Protein AF-A0A962BY21-F1 (afdb_monomer)

Structure (mmCIF, N/CA/C/O backbone):
data_AF-A0A962BY21-F1
#
_entry.id   AF-A0A962BY21-F1
#
loo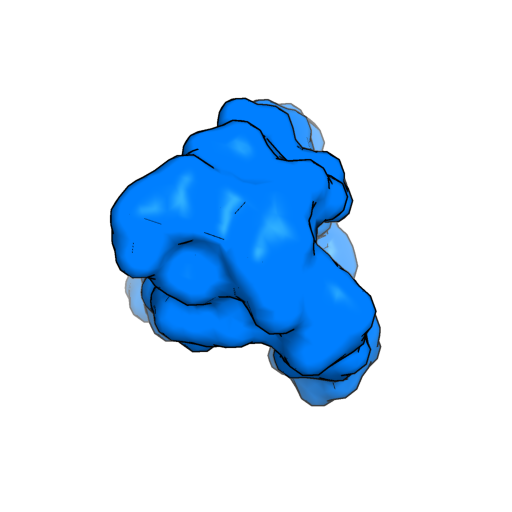p_
_atom_site.group_PDB
_atom_site.id
_atom_site.type_symbol
_atom_site.label_atom_id
_atom_site.label_alt_id
_atom_site.label_comp_id
_atom_site.label_asym_id
_atom_site.label_entity_id
_atom_site.label_seq_id
_atom_site.pdbx_PDB_ins_code
_atom_site.Cartn_x
_atom_site.Cartn_y
_atom_site.Cartn_z
_atom_site.occupancy
_atom_site.B_iso_or_equiv
_atom_site.auth_seq_id
_atom_site.auth_comp_id
_atom_site.auth_asym_id
_atom_site.auth_atom_id
_atom_site.pdbx_PDB_model_num
ATOM 1 N N . ALA A 1 1 ? -13.527 5.100 5.157 1.00 87.00 1 ALA A N 1
ATOM 2 C CA . ALA A 1 1 ? -12.575 4.224 4.450 1.00 87.00 1 ALA A CA 1
ATOM 3 C C . ALA A 1 1 ? -11.789 5.073 3.464 1.00 87.00 1 ALA A C 1
ATOM 5 O O . ALA A 1 1 ? -12.341 6.044 2.956 1.00 87.00 1 ALA A O 1
ATOM 6 N N . ILE A 1 2 ? -10.525 4.738 3.234 1.00 93.19 2 ILE A N 1
ATOM 7 C CA . ILE A 1 2 ? -9.616 5.419 2.309 1.00 93.19 2 ILE A CA 1
ATOM 8 C C . ILE A 1 2 ? -9.266 4.422 1.208 1.00 93.19 2 ILE A C 1
ATOM 10 O O . ILE A 1 2 ? -8.950 3.274 1.505 1.00 93.19 2 ILE A O 1
ATOM 14 N N . PHE A 1 3 ? -9.319 4.853 -0.051 1.00 96.00 3 PHE A N 1
ATOM 15 C CA . PHE A 1 3 ? -8.851 4.053 -1.177 1.00 96.00 3 PHE A CA 1
ATOM 16 C C . PHE A 1 3 ? -7.633 4.717 -1.814 1.00 96.00 3 PHE A C 1
ATOM 18 O O . PHE A 1 3 ? -7.711 5.850 -2.286 1.00 96.00 3 PHE A O 1
ATOM 25 N N . VAL A 1 4 ? -6.510 4.006 -1.816 1.00 95.06 4 VAL A N 1
ATOM 26 C CA . VAL A 1 4 ? -5.239 4.442 -2.392 1.00 95.06 4 VAL A CA 1
ATOM 27 C C . VAL A 1 4 ? -4.996 3.648 -3.668 1.00 95.06 4 VAL A C 1
ATOM 29 O O . VAL A 1 4 ? -4.884 2.427 -3.636 1.00 95.06 4 VAL A O 1
ATOM 32 N N . ASN A 1 5 ? -4.909 4.338 -4.801 1.00 96.44 5 ASN A N 1
ATOM 33 C CA . ASN A 1 5 ? -4.648 3.732 -6.103 1.00 96.44 5 ASN A CA 1
ATOM 34 C C . ASN A 1 5 ? -3.367 4.328 -6.684 1.00 96.44 5 ASN A C 1
ATOM 36 O O . ASN A 1 5 ? -3.350 5.508 -7.034 1.00 96.44 5 ASN A O 1
ATOM 40 N N . ILE A 1 6 ? -2.306 3.525 -6.777 1.00 95.94 6 ILE A N 1
ATOM 41 C CA . ILE A 1 6 ? -0.993 3.984 -7.237 1.00 95.94 6 ILE A CA 1
ATOM 42 C C . ILE A 1 6 ? -0.458 3.054 -8.323 1.00 95.94 6 ILE A C 1
ATOM 44 O O . ILE A 1 6 ? -0.397 1.836 -8.153 1.00 95.94 6 ILE A O 1
ATOM 48 N N . PHE A 1 7 ? -0.005 3.665 -9.416 1.00 95.12 7 PHE A N 1
ATOM 49 C CA . PHE A 1 7 ? 0.767 3.002 -10.459 1.00 95.12 7 PHE A CA 1
ATOM 50 C C . PHE A 1 7 ? 2.262 3.296 -10.251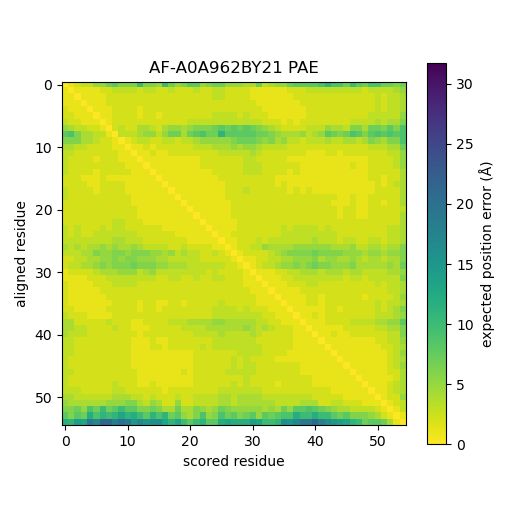 1.00 95.12 7 PHE A C 1
ATOM 52 O O . PHE A 1 7 ? 2.726 4.411 -10.490 1.00 95.12 7 PHE A O 1
ATOM 59 N N . GLY A 1 8 ? 3.014 2.310 -9.768 1.00 87.38 8 GLY A N 1
ATOM 60 C CA . GLY A 1 8 ? 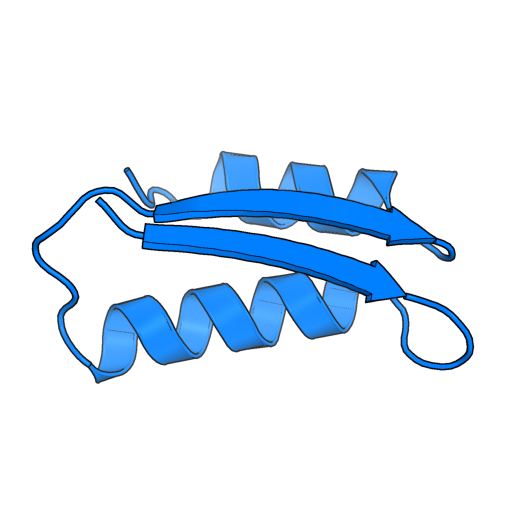4.462 2.361 -9.594 1.00 87.38 8 GLY A CA 1
ATOM 61 C C . GLY A 1 8 ? 5.197 2.220 -10.928 1.00 87.38 8 GLY A C 1
ATOM 62 O O . GLY A 1 8 ? 5.331 1.125 -11.467 1.00 87.38 8 GLY A O 1
ATOM 63 N N . GLY A 1 9 ? 5.681 3.335 -11.474 1.00 86.00 9 GLY A N 1
ATOM 64 C CA . GLY A 1 9 ? 6.564 3.338 -12.643 1.00 86.00 9 GLY A CA 1
ATOM 65 C C . GLY A 1 9 ? 8.026 3.145 -12.239 1.00 86.00 9 GLY A C 1
ATOM 66 O O . GLY A 1 9 ? 8.493 2.027 -12.025 1.00 86.00 9 GLY A O 1
ATOM 67 N N . ILE A 1 10 ? 8.740 4.271 -12.119 1.00 93.12 10 ILE A N 1
ATOM 68 C CA . ILE A 1 10 ?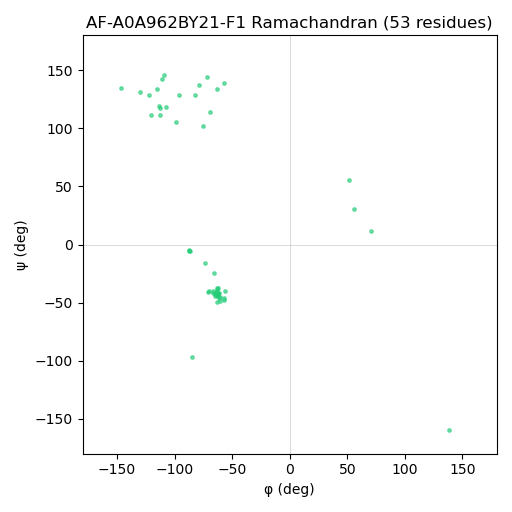 10.150 4.319 -11.692 1.00 93.12 10 ILE A CA 1
ATOM 69 C C . ILE A 1 10 ? 10.293 3.879 -10.229 1.00 93.12 10 ILE A C 1
ATOM 71 O O . ILE A 1 10 ? 11.230 3.167 -9.877 1.00 93.12 10 ILE A O 1
ATOM 75 N N . VAL A 1 11 ? 9.356 4.297 -9.374 1.00 95.81 11 VAL A N 1
ATOM 76 C CA . VAL A 1 11 ? 9.334 3.896 -7.965 1.00 95.81 11 VAL A CA 1
ATOM 77 C C . VAL A 1 11 ? 8.683 2.522 -7.852 1.00 95.81 11 VAL A C 1
ATOM 79 O O . VAL A 1 11 ? 7.582 2.298 -8.359 1.00 95.81 11 VAL A O 1
ATOM 82 N N . ARG A 1 12 ? 9.373 1.605 -7.175 1.00 96.31 12 ARG A N 1
ATOM 83 C CA . ARG A 1 12 ? 8.914 0.234 -6.962 1.00 96.31 12 ARG A CA 1
ATOM 84 C C . ARG A 1 12 ? 7.759 0.181 -5.958 1.00 96.31 12 ARG A C 1
ATOM 86 O O . ARG A 1 12 ? 7.735 0.917 -4.973 1.00 96.31 12 ARG A O 1
ATOM 93 N N . CYS A 1 13 ? 6.821 -0.731 -6.188 1.00 97.25 13 CYS A N 1
ATOM 94 C CA . CYS A 1 13 ? 5.632 -0.897 -5.353 1.00 97.25 13 CYS A CA 1
ATOM 95 C C . CYS A 1 13 ? 5.946 -1.383 -3.930 1.00 97.25 13 CYS A C 1
ATOM 97 O O . CYS A 1 13 ? 5.163 -1.111 -3.025 1.00 97.25 13 CYS A O 1
ATOM 99 N N . ASP A 1 14 ? 7.074 -2.067 -3.720 1.00 96.88 14 ASP A N 1
ATOM 100 C CA . ASP A 1 14 ? 7.544 -2.478 -2.391 1.00 96.88 14 ASP A CA 1
ATOM 101 C C . ASP A 1 14 ? 7.855 -1.266 -1.495 1.00 96.88 14 ASP A C 1
ATOM 103 O O . ASP A 1 14 ? 7.304 -1.148 -0.404 1.00 96.88 14 ASP A O 1
ATOM 107 N N . MET A 1 15 ? 8.618 -0.298 -2.003 1.00 97.31 15 MET A N 1
ATOM 108 C CA . MET A 1 15 ? 8.927 0.951 -1.298 1.00 97.31 15 MET A CA 1
ATOM 109 C C . MET A 1 15 ? 7.671 1.788 -1.030 1.00 97.31 15 MET A C 1
ATOM 111 O O . MET A 1 15 ? 7.541 2.414 0.020 1.00 97.31 15 MET A O 1
ATOM 115 N N . ILE A 1 16 ? 6.726 1.799 -1.976 1.00 96.94 16 ILE A N 1
ATOM 116 C CA . ILE A 1 16 ? 5.442 2.492 -1.803 1.00 96.94 16 ILE A CA 1
ATOM 117 C C . ILE A 1 16 ? 4.639 1.838 -0.671 1.00 96.94 16 ILE A C 1
ATOM 119 O O . ILE A 1 16 ? 4.103 2.543 0.183 1.00 96.94 16 ILE A O 1
ATOM 123 N N . ALA A 1 17 ? 4.578 0.504 -0.634 1.00 96.44 17 ALA A N 1
ATOM 124 C CA . ALA A 1 17 ? 3.902 -0.237 0.426 1.00 96.44 17 ALA A CA 1
ATOM 125 C C . ALA A 1 17 ? 4.513 0.045 1.808 1.00 96.44 17 ALA A C 1
ATOM 127 O O . ALA A 1 17 ? 3.769 0.326 2.745 1.00 96.44 17 ALA A O 1
ATOM 128 N N . GLU A 1 18 ? 5.844 0.040 1.933 1.00 96.62 18 GLU A N 1
ATOM 129 C CA . GLU A 1 18 ? 6.542 0.391 3.181 1.00 96.62 18 GLU A CA 1
ATOM 130 C C . GLU A 1 18 ? 6.170 1.795 3.672 1.00 96.62 18 GLU A C 1
ATOM 132 O O . GLU A 1 18 ? 5.830 1.974 4.844 1.00 96.62 18 GLU A O 1
ATOM 137 N N . GLY A 1 19 ? 6.163 2.777 2.764 1.00 96.00 19 GLY A N 1
ATOM 138 C CA . GLY A 1 19 ? 5.777 4.152 3.076 1.00 96.00 19 GLY A CA 1
ATOM 139 C C . GLY A 1 19 ? 4.326 4.273 3.544 1.00 96.00 19 GLY A C 1
ATOM 140 O O . GLY A 1 19 ? 4.054 4.955 4.531 1.00 96.00 19 GLY A O 1
ATOM 141 N N . ILE A 1 20 ? 3.395 3.567 2.891 1.00 95.12 20 ILE A N 1
ATOM 142 C CA . ILE A 1 20 ? 1.988 3.522 3.319 1.00 95.12 20 ILE A CA 1
ATOM 143 C C . ILE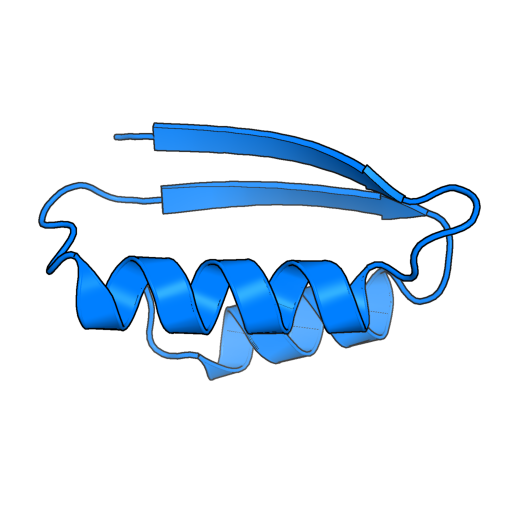 A 1 20 ? 1.881 2.923 4.724 1.00 95.12 20 ILE A C 1
ATOM 145 O O . ILE A 1 20 ? 1.191 3.480 5.576 1.00 95.12 20 ILE A O 1
ATOM 149 N N . ILE A 1 21 ? 2.578 1.815 4.991 1.00 94.50 21 ILE A N 1
ATOM 150 C CA . ILE A 1 21 ? 2.523 1.141 6.292 1.00 94.50 21 ILE A CA 1
ATOM 151 C C . ILE A 1 21 ? 3.052 2.044 7.407 1.00 94.50 21 ILE A C 1
ATOM 153 O O . ILE A 1 21 ? 2.439 2.123 8.474 1.00 94.50 21 ILE A O 1
ATOM 157 N N . ALA A 1 22 ? 4.174 2.725 7.166 1.00 95.25 22 ALA A N 1
ATOM 158 C CA . ALA A 1 22 ? 4.745 3.676 8.111 1.00 95.25 22 ALA A CA 1
ATOM 159 C C . ALA A 1 22 ? 3.772 4.831 8.393 1.00 95.25 22 ALA A C 1
ATOM 161 O O . ALA A 1 22 ? 3.467 5.100 9.553 1.00 95.2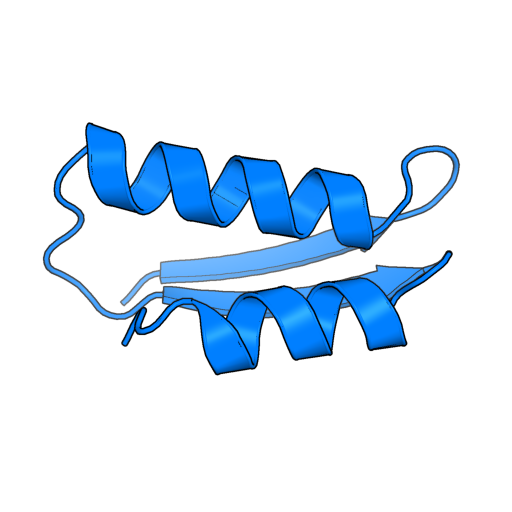5 22 ALA A O 1
ATOM 162 N N . ALA A 1 23 ? 3.209 5.437 7.343 1.00 94.31 23 ALA A N 1
ATOM 163 C CA . ALA A 1 23 ? 2.286 6.560 7.470 1.00 94.31 23 ALA A CA 1
ATOM 164 C C . ALA A 1 23 ? 1.005 6.190 8.234 1.00 94.31 23 ALA A C 1
ATOM 166 O O . ALA A 1 23 ? 0.553 6.947 9.089 1.00 94.31 23 ALA A O 1
ATOM 167 N N . VAL A 1 24 ? 0.430 5.014 7.967 1.00 93.19 24 VAL A N 1
ATOM 168 C CA . VAL A 1 24 ? -0.784 4.557 8.661 1.00 93.19 24 VAL A CA 1
ATOM 169 C C . VAL A 1 24 ? -0.535 4.365 10.159 1.00 93.19 24 VAL A C 1
ATOM 171 O O . VAL A 1 24 ? -1.390 4.728 10.967 1.00 93.19 24 VAL A O 1
ATOM 174 N N . LYS A 1 25 ? 0.638 3.836 10.533 1.00 90.62 25 LYS A N 1
ATOM 175 C CA . LYS A 1 25 ? 1.035 3.647 11.936 1.00 90.62 25 LYS A CA 1
ATOM 176 C C . LYS A 1 25 ? 1.335 4.967 12.643 1.00 90.62 25 LYS A C 1
ATOM 178 O O . LYS A 1 25 ? 0.968 5.121 13.800 1.00 90.62 25 LYS A O 1
ATOM 183 N N . GLU A 1 26 ? 2.000 5.896 11.965 1.00 94.69 26 GLU A N 1
ATOM 184 C CA . GLU A 1 26 ? 2.379 7.192 12.535 1.00 94.69 26 GLU A CA 1
ATOM 185 C C . GLU A 1 26 ? 1.166 8.103 12.762 1.00 94.69 26 GLU A C 1
ATOM 187 O O . GLU A 1 26 ? 1.069 8.766 13.791 1.00 94.69 26 GLU A O 1
ATOM 192 N N . VAL A 1 27 ? 0.219 8.110 11.819 1.00 91.75 27 VAL A N 1
ATOM 193 C CA . VAL A 1 27 ? -0.948 9.008 11.839 1.00 91.75 27 VAL A CA 1
ATOM 194 C C . VAL A 1 27 ? -2.136 8.425 12.632 1.00 91.75 27 VAL A C 1
ATOM 196 O O . VAL A 1 27 ? -3.122 9.125 12.846 1.00 91.75 27 VAL A O 1
ATOM 199 N N . ASP A 1 28 ? -2.056 7.173 13.100 1.00 89.50 28 ASP A N 1
ATOM 200 C CA . ASP A 1 28 ? -3.146 6.449 13.789 1.00 89.50 28 ASP A CA 1
ATOM 201 C C . ASP A 1 28 ? -4.468 6.482 12.996 1.00 89.50 28 ASP A C 1
ATOM 203 O O . ASP A 1 28 ? -5.518 6.951 13.450 1.00 89.50 28 ASP A O 1
ATOM 207 N N . VAL A 1 29 ? -4.419 6.020 11.742 1.00 90.69 29 VAL A N 1
ATOM 208 C CA . VAL A 1 29 ? -5.597 6.025 10.863 1.00 90.69 29 VAL A CA 1
ATOM 209 C C . VAL A 1 29 ? -6.633 5.010 11.364 1.00 90.69 29 VAL A C 1
ATOM 211 O O . VAL A 1 29 ? -6.429 3.804 11.292 1.00 90.69 29 VAL A O 1
ATOM 214 N N . LYS A 1 30 ? -7.792 5.504 11.820 1.00 89.38 30 LYS A N 1
ATOM 215 C CA . LYS A 1 30 ? -8.869 4.676 12.413 1.00 89.38 30 LYS A CA 1
ATOM 216 C C . LYS A 1 30 ? -9.877 4.106 11.420 1.00 89.38 30 LYS A C 1
ATOM 218 O O . LYS A 1 30 ? -10.804 3.400 11.810 1.00 89.38 30 LYS A O 1
ATOM 223 N N . VAL A 1 31 ? -9.764 4.480 10.151 1.00 91.12 31 VAL A N 1
ATOM 224 C CA . VAL A 1 31 ? -10.683 4.056 9.091 1.00 91.12 31 VAL A CA 1
ATOM 225 C C . VAL A 1 31 ? -9.979 3.074 8.154 1.00 91.12 31 VAL A C 1
ATOM 227 O O . VAL A 1 31 ? -8.799 3.280 7.887 1.00 91.12 31 VAL A O 1
ATOM 230 N N . PRO A 1 32 ? -10.687 2.076 7.587 1.00 91.12 32 PRO A N 1
ATOM 231 C CA . PRO A 1 32 ? -10.058 1.068 6.733 1.00 91.12 32 PRO A CA 1
ATOM 232 C C . PRO A 1 32 ? -9.332 1.673 5.535 1.00 91.12 32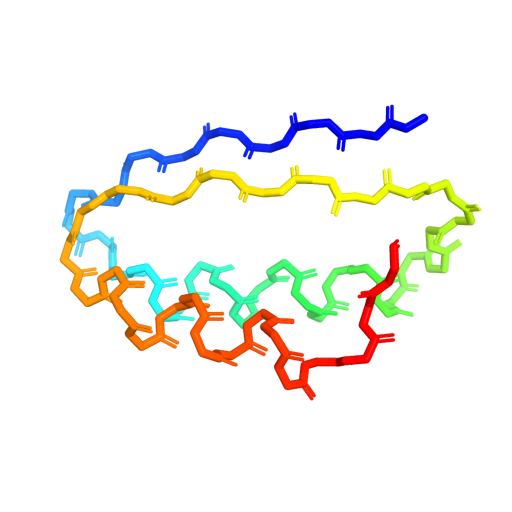 PRO A C 1
ATOM 234 O O . PRO A 1 32 ? -9.880 2.584 4.893 1.00 91.12 32 PRO A O 1
ATOM 237 N N . VAL A 1 33 ? -8.151 1.143 5.213 1.00 92.88 33 VAL A N 1
ATOM 238 C CA . VAL A 1 33 ? -7.334 1.573 4.069 1.00 92.88 33 VAL A CA 1
ATOM 239 C C . VAL A 1 33 ? -7.260 0.458 3.030 1.00 92.88 33 VAL A C 1
ATOM 241 O O . VAL A 1 33 ? -6.609 -0.563 3.220 1.00 92.88 33 VAL A O 1
ATOM 244 N N . ILE A 1 34 ? -7.896 0.680 1.883 1.00 94.00 34 ILE A N 1
ATOM 245 C CA . ILE A 1 34 ? -7.827 -0.215 0.730 1.00 94.00 34 ILE A CA 1
ATOM 246 C C . ILE A 1 34 ? -6.748 0.308 -0.215 1.00 94.00 34 ILE A C 1
ATOM 248 O O . ILE A 1 34 ? -6.775 1.478 -0.597 1.00 94.00 34 ILE A O 1
ATOM 252 N N . VAL A 1 35 ? -5.817 -0.550 -0.629 1.00 95.06 35 VAL A N 1
ATOM 253 C CA . VAL A 1 35 ? -4.711 -0.160 -1.514 1.00 95.06 35 VAL A CA 1
ATOM 254 C C . VAL A 1 35 ? -4.719 -1.009 -2.781 1.00 95.06 35 VAL A C 1
ATOM 256 O O . VAL A 1 35 ? -4.718 -2.238 -2.716 1.00 95.06 35 VAL A O 1
ATOM 259 N N . ARG A 1 36 ? -4.676 -0.356 -3.945 1.00 95.75 36 ARG A N 1
ATOM 260 C CA . ARG A 1 36 ? -4.383 -0.981 -5.239 1.00 95.75 36 ARG A CA 1
ATOM 261 C C . ARG A 1 36 ? -3.044 -0.457 -5.745 1.00 95.75 36 ARG A C 1
ATOM 263 O O . ARG A 1 36 ? -2.889 0.738 -5.994 1.00 95.75 36 ARG A O 1
ATOM 270 N N . LEU A 1 37 ? -2.100 -1.380 -5.892 1.00 96.50 37 LEU A N 1
ATOM 271 C CA . LEU A 1 37 ? -0.786 -1.140 -6.478 1.00 96.50 37 LEU A CA 1
ATOM 272 C C . LEU A 1 37 ? -0.696 -1.846 -7.827 1.00 96.50 37 LEU A C 1
ATOM 274 O O . LEU A 1 37 ? -1.180 -2.969 -7.981 1.00 96.50 37 LEU A O 1
ATOM 278 N N . GLU A 1 38 ? -0.038 -1.204 -8.780 1.00 96.94 38 GLU A N 1
ATOM 279 C CA . GLU A 1 38 ? 0.281 -1.781 -10.083 1.00 96.94 38 GLU A CA 1
ATOM 280 C C . GLU A 1 38 ? 1.625 -1.235 -10.558 1.00 96.94 38 GLU A C 1
ATOM 282 O O . GLU A 1 38 ? 1.855 -0.039 -10.428 1.00 96.94 38 GLU A O 1
ATOM 287 N N . GLY A 1 39 ? 2.528 -2.076 -11.073 1.00 95.44 39 GLY A N 1
ATOM 288 C CA . GLY A 1 39 ? 3.863 -1.627 -11.476 1.00 95.44 39 GLY A CA 1
ATOM 289 C C . GLY A 1 39 ? 5.008 -2.566 -11.103 1.00 95.44 39 GLY A C 1
ATOM 290 O O . GLY A 1 39 ? 4.810 -3.752 -10.835 1.00 95.44 39 GLY A O 1
ATOM 291 N N . THR A 1 40 ? 6.226 -2.023 -11.063 1.00 96.56 40 THR A N 1
ATOM 292 C CA . THR A 1 40 ? 7.444 -2.778 -10.716 1.00 96.56 40 THR A CA 1
ATOM 293 C C . THR A 1 40 ? 7.371 -3.304 -9.278 1.00 96.56 40 THR A C 1
ATOM 295 O O . THR A 1 40 ? 7.024 -2.552 -8.367 1.00 96.56 40 THR A O 1
ATOM 298 N N . ASN A 1 41 ? 7.723 -4.576 -9.055 1.00 95.69 41 ASN A N 1
ATOM 299 C CA . ASN A 1 41 ? 7.665 -5.254 -7.747 1.00 95.69 41 ASN A CA 1
ATOM 300 C C . ASN A 1 41 ? 6.279 -5.235 -7.072 1.00 95.69 41 ASN A C 1
ATOM 302 O O . ASN A 1 41 ? 6.177 -5.250 -5.845 1.00 95.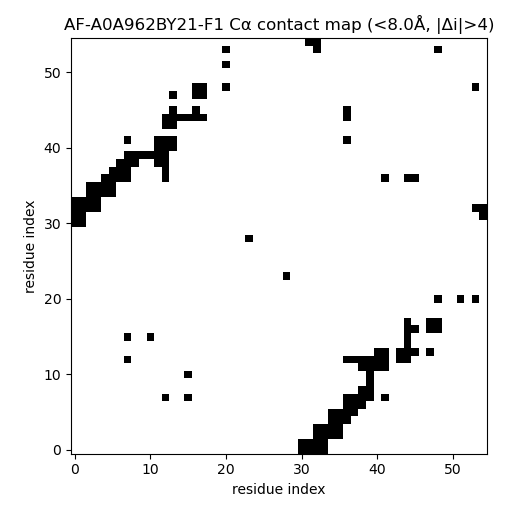69 41 ASN A O 1
ATOM 306 N N . VAL A 1 42 ? 5.196 -5.214 -7.856 1.00 96.81 42 VAL A N 1
ATOM 307 C CA . VAL A 1 42 ? 3.827 -5.199 -7.315 1.00 96.81 42 VAL A CA 1
ATOM 308 C C . VAL A 1 42 ? 3.537 -6.367 -6.368 1.00 96.81 42 VAL A C 1
ATOM 310 O O . VAL A 1 42 ? 2.916 -6.159 -5.330 1.00 96.81 42 VAL A O 1
ATOM 313 N N . GLU A 1 43 ? 4.021 -7.573 -6.669 1.00 96.62 43 GLU A N 1
ATOM 314 C CA . GLU A 1 43 ? 3.768 -8.749 -5.827 1.00 96.62 43 GLU A CA 1
ATOM 315 C C . GLU A 1 43 ? 4.437 -8.631 -4.451 1.00 96.62 43 GLU A C 1
ATOM 317 O O . GLU A 1 43 ? 3.785 -8.871 -3.437 1.00 96.62 43 GLU A O 1
ATOM 322 N N . ALA A 1 44 ? 5.676 -8.129 -4.394 1.00 96.69 44 ALA A N 1
ATOM 323 C CA . ALA A 1 44 ? 6.351 -7.838 -3.129 1.00 96.69 44 ALA A CA 1
ATOM 324 C C . ALA A 1 44 ? 5.616 -6.747 -2.326 1.00 96.69 44 ALA A C 1
ATOM 326 O O . ALA A 1 44 ? 5.407 -6.892 -1.123 1.00 96.69 44 ALA A O 1
ATOM 327 N N . GLY A 1 45 ? 5.150 -5.682 -2.990 1.00 96.38 45 GLY A N 1
ATOM 328 C CA . GLY A 1 45 ? 4.350 -4.634 -2.345 1.00 96.38 45 GLY A CA 1
ATOM 329 C C . GLY A 1 45 ? 3.030 -5.155 -1.765 1.00 96.38 45 GLY A C 1
ATOM 330 O O . GLY A 1 45 ? 2.663 -4.813 -0.641 1.00 96.38 45 GLY A O 1
ATOM 331 N N . LYS A 1 46 ? 2.326 -6.032 -2.490 1.00 95.25 46 LYS A N 1
ATOM 332 C CA . LYS A 1 46 ? 1.104 -6.688 -1.996 1.00 95.25 46 LYS A CA 1
ATOM 333 C C . LYS A 1 46 ? 1.385 -7.591 -0.796 1.00 95.25 46 LYS A C 1
ATOM 335 O O . LYS A 1 46 ? 0.587 -7.615 0.139 1.00 95.25 46 LYS A O 1
ATOM 340 N N . GLU A 1 47 ? 2.486 -8.336 -0.812 1.00 96.62 47 GLU A N 1
ATOM 341 C CA . GLU A 1 47 ? 2.873 -9.204 0.301 1.00 96.62 47 GLU A CA 1
ATOM 342 C C . GLU A 1 47 ? 3.195 -8.400 1.567 1.00 96.62 47 GLU A C 1
ATOM 344 O O . GLU A 1 47 ? 2.693 -8.731 2.642 1.00 96.62 47 GLU A O 1
ATOM 349 N N . LEU A 1 48 ? 3.922 -7.286 1.430 1.00 96.19 48 LEU A N 1
ATOM 350 C CA . LEU A 1 48 ? 4.172 -6.346 2.525 1.00 96.19 48 LEU A CA 1
ATOM 351 C C . LEU A 1 48 ? 2.867 -5.819 3.130 1.00 96.19 48 LEU A C 1
ATOM 353 O O . LEU A 1 48 ? 2.693 -5.865 4.348 1.00 96.19 48 LEU A O 1
ATOM 357 N N . LEU A 1 49 ? 1.921 -5.376 2.294 1.00 94.12 49 LEU A N 1
ATOM 358 C CA . LEU A 1 49 ? 0.617 -4.893 2.757 1.00 94.12 49 LEU A CA 1
ATOM 359 C C . LEU A 1 49 ? -0.185 -5.992 3.469 1.00 94.12 49 LEU A C 1
ATOM 361 O O . LEU A 1 49 ? -0.729 -5.736 4.541 1.00 94.12 49 LEU A O 1
ATOM 365 N N . ARG A 1 50 ? -0.212 -7.224 2.945 1.00 92.75 50 ARG A N 1
ATOM 366 C CA . ARG A 1 50 ? -0.909 -8.361 3.582 1.00 92.75 50 ARG A CA 1
ATOM 367 C C . ARG A 1 50 ? -0.334 -8.722 4.951 1.00 92.75 50 ARG A C 1
ATOM 369 O O . ARG A 1 50 ? -1.090 -9.059 5.856 1.00 92.75 50 ARG A O 1
ATOM 376 N N . ASN A 1 51 ? 0.984 -8.635 5.105 1.00 94.00 51 ASN A N 1
ATOM 377 C CA . ASN A 1 51 ? 1.678 -8.984 6.345 1.00 94.00 51 ASN A CA 1
ATOM 378 C C . ASN A 1 51 ? 1.743 -7.817 7.348 1.00 94.00 51 ASN A C 1
ATOM 380 O O . ASN A 1 51 ? 2.204 -7.996 8.473 1.00 94.00 51 ASN A O 1
ATOM 384 N N . SER A 1 52 ? 1.287 -6.621 6.964 1.00 88.44 52 SER A N 1
ATOM 385 C CA . SER A 1 52 ? 1.425 -5.403 7.771 1.00 88.44 52 SER A CA 1
ATOM 386 C C . SER A 1 52 ? 0.504 -5.332 8.994 1.00 88.44 52 SER A C 1
ATOM 388 O O . SER A 1 52 ? 0.739 -4.503 9.876 1.00 88.44 52 SER A O 1
ATOM 390 N N . GLY A 1 53 ? -0.531 -6.180 9.049 1.00 82.88 53 GLY A N 1
ATOM 391 C CA . GLY A 1 53 ? -1.561 -6.152 10.093 1.00 82.88 53 GLY A CA 1
ATOM 392 C C . GLY A 1 53 ? -2.500 -4.943 10.009 1.00 82.88 53 GLY A C 1
ATOM 393 O O . GLY A 1 53 ? -3.244 -4.692 10.954 1.00 82.88 53 GLY A O 1
ATOM 394 N N . LEU A 1 54 ? -2.452 -4.190 8.906 1.00 76.81 54 LEU A N 1
ATOM 395 C CA . LEU A 1 54 ? -3.359 -3.080 8.635 1.00 76.81 54 LEU A CA 1
ATOM 396 C C . LEU A 1 54 ? -4.710 -3.614 8.136 1.00 76.81 54 LEU A C 1
ATOM 398 O O . LEU A 1 54 ? -4.745 -4.543 7.327 1.00 76.81 54 LEU A O 1
ATOM 402 N N . ALA A 1 55 ? -5.800 -3.027 8.635 1.00 59.53 55 ALA A N 1
ATOM 403 C CA . ALA A 1 55 ? -7.184 -3.344 8.278 1.00 59.53 55 ALA A CA 1
ATOM 404 C C . ALA A 1 55 ? -7.863 -2.159 7.575 1.00 59.53 55 ALA A C 1
ATOM 406 O O . ALA A 1 55 ? -7.544 -0.996 7.914 1.00 59.53 55 ALA A O 1
#

Sequence (55 aa):
AIFVNIFGGIVRCDMIAEGIIAAVKEVDVKVPVIVRLEGTNVEAGKELLRNSGLA

pLDDT: mean 93.05, std 6.02, range [59.53, 97.31]

Mean predicted aligned error: 2.73 Å

Foldseek 3Di:
DAEAEDEDEVHALLVVLVVVLVVCVVVVDPDAYHYDYHYHNRVNNVVSNVPSPGD

Radius o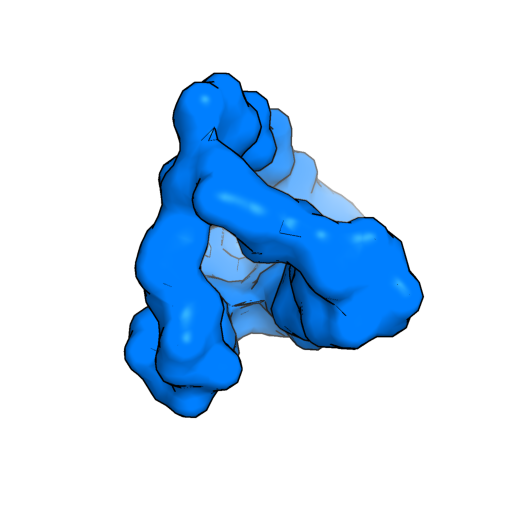f gyration: 10.52 Å; Cα contacts (8 Å, |Δi|>4): 76; chains: 1; bounding box: 23×18×26 Å

Nearest PDB structures (foldseek):
  6mgg-assembly1_B  TM=9.796E-01  e=1.777E-05  Francisella tularensis subsp. tularensis SCHU S4
  8z02-assembly1_B  TM=9.617E-01  e=6.498E-05  Homo sapiens
  5cae-assembly1_B  TM=9.093E-01  e=2.376E-04  Sus scrofa
  1dtg-assembly1_A  TM=4.700E-01  e=8.707E+00  Homo sapiens
  4hu7-assembly3_B-2  TM=3.354E-01  e=7.095E+00  Escherichia coli K-12

Secondary structure (DSSP, 8-state):
-EEEEEEESSS-HHHHHHHHHHHHHHHT--S-EEEEEEETTHHHHHHHHHHTT--

Solvent-accessible surface area (backbone atoms only — not comparable to full-atom values): 3169 Å² total; per-residue (Å²): 111,46,79,47,82,47,76,23,67,93,56,43,24,39,63,52,34,53,51,51,55,50,51,44,65,74,69,63,63,90,52,41,63,47,77,48,73,43,51,41,54,31,68,57,12,52,50,51,50,71,71,63,79,72,90